Protein AF-A0A3D5UBZ1-F1 (afdb_monomer)

Nearest PDB structures (foldseek):
  8jmw-assembly1_A  TM=4.043E-01  e=3.296E-01  Bacillus amyloliquefaciens
  9b6f-assembly1_A  TM=4.082E-01  e=1.585E+00  Mus musculus

Fol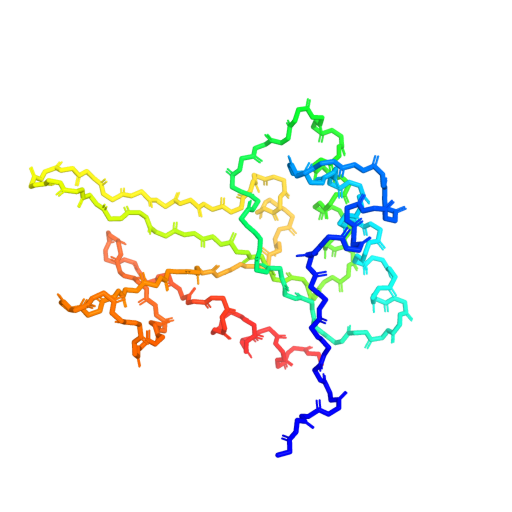dseek 3Di:
DPDPLDDDDDCDPVNCVVVVDDPPDFLLVLLVVLVV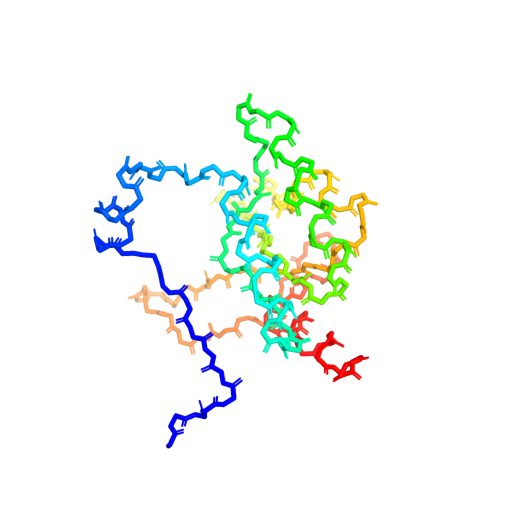CLVVVNLAAEDPDQQLDQDPDNVSVLSNLVSLLVSVHYEYEWAWADAPDVPRAIDTRDHDPSNVVSPHHYAYPDFDADPVRHTDDDDQFDAHPNDTTGHSVNSNVVRSVVD

Solvent-accessible surface area (backbone atoms only — not comparable to full-atom values): 8733 Å² total; per-residue (Å²): 132,84,64,90,89,62,85,84,87,82,85,51,73,65,52,33,61,75,66,71,54,64,88,80,71,61,40,53,57,56,18,51,48,49,50,54,41,47,76,72,63,55,72,63,47,76,42,97,52,80,44,53,64,80,61,99,45,68,69,31,46,45,42,26,23,50,38,39,43,72,64,71,38,40,33,38,19,24,34,72,46,73,42,88,50,97,84,47,70,66,44,79,42,49,45,30,65,55,35,50,74,55,65,45,52,58,12,26,70,61,78,61,56,47,101,83,68,49,72,87,60,81,58,62,50,50,78,56,95,95,38,78,47,41,12,35,68,53,41,46,57,65,54,51,75,77,98

Radius of gyration: 16.43 Å; Cα contacts (8 Å, |Δi|>4): 219; chains: 1; bounding box: 44×38×44 Å

pLDDT: mean 92.89, std 8.54, range [46.69, 98.75]

Secondary structure (DSSP, 8-state):
---TT-------HHHHHHHT--SSPPHHHHHHHHHHHHHTT-S-EEEEEE--S--S-HHHHHHHHHHHHHHS-EEEEEEEE--SSTTPPPEEEPSPHHHHHTT--EEE------TTS------SEEEETTEEEEBHHHHHHHHHTT-

Mean predicted aligned error: 4.23 Å

Structure (mmCIF, N/CA/C/O backbone):
data_AF-A0A3D5UBZ1-F1
#
_entry.id   AF-A0A3D5UBZ1-F1
#
loop_
_atom_site.group_PDB
_atom_site.id
_atom_site.type_symbol
_atom_site.label_atom_id
_atom_site.label_alt_id
_atom_site.label_comp_id
_atom_site.label_asym_id
_atom_site.label_entity_id
_atom_site.label_seq_id
_atom_site.pdbx_PDB_ins_code
_atom_site.Cartn_x
_atom_site.Cartn_y
_atom_site.Cartn_z
_atom_site.occupancy
_atom_site.B_iso_or_equiv
_atom_site.auth_seq_id
_atom_site.auth_comp_id
_atom_site.auth_asym_id
_atom_site.auth_atom_id
_atom_site.pdbx_PDB_model_num
ATOM 1 N N . GLN A 1 1 ? -24.132 -5.871 -6.880 1.00 46.69 1 GLN A N 1
ATOM 2 C CA . GLN A 1 1 ? -24.297 -5.403 -5.491 1.00 46.69 1 GLN A CA 1
ATOM 3 C C . GLN A 1 1 ? -22.907 -5.057 -4.990 1.00 46.69 1 GLN A C 1
ATOM 5 O O . GLN A 1 1 ? -22.016 -5.872 -5.194 1.00 46.69 1 GLN A O 1
ATOM 10 N N . ILE A 1 2 ? -22.693 -3.848 -4.469 1.00 52.88 2 ILE A N 1
ATOM 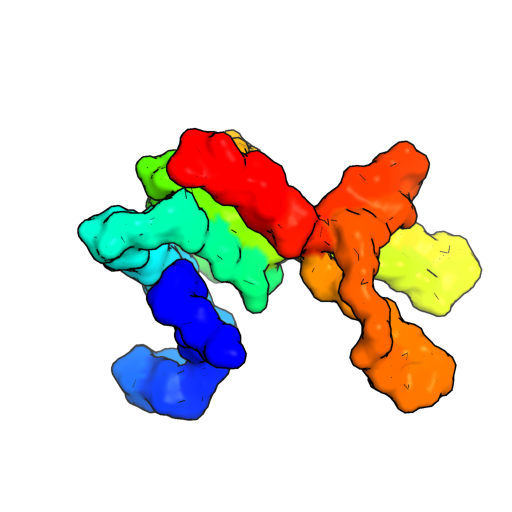11 C CA . ILE A 1 2 ? -21.431 -3.502 -3.797 1.00 52.88 2 ILE A CA 1
ATOM 12 C C . ILE A 1 2 ? -21.472 -4.216 -2.443 1.00 52.88 2 ILE A C 1
ATOM 14 O O . ILE A 1 2 ? -22.517 -4.198 -1.797 1.00 52.88 2 ILE A O 1
ATOM 18 N N . SER A 1 3 ? -20.404 -4.924 -2.078 1.00 70.88 3 SER A N 1
ATOM 19 C CA . SER A 1 3 ? -20.331 -5.585 -0.773 1.00 70.88 3 SER A CA 1
ATOM 20 C C . SER A 1 3 ? -20.270 -4.529 0.328 1.00 70.88 3 SER A C 1
ATOM 22 O O . SER A 1 3 ? -19.471 -3.603 0.220 1.00 70.88 3 SER A O 1
ATOM 24 N N . GLU A 1 4 ? -21.075 -4.674 1.381 1.00 75.75 4 GLU A N 1
ATOM 25 C CA . GLU A 1 4 ? -20.958 -3.844 2.590 1.00 75.75 4 GLU A CA 1
ATOM 26 C C . GLU A 1 4 ? -19.709 -4.210 3.419 1.00 75.75 4 GLU A C 1
ATOM 28 O O . GLU A 1 4 ? -19.329 -3.470 4.320 1.00 75.75 4 GLU A O 1
ATOM 33 N N . ASP A 1 5 ? -19.025 -5.310 3.077 1.00 85.88 5 ASP A N 1
ATOM 34 C CA . ASP A 1 5 ? -17.828 -5.794 3.777 1.00 85.88 5 ASP A CA 1
ATOM 35 C C . ASP A 1 5 ? -16.532 -5.084 3.347 1.00 85.88 5 ASP A C 1
ATOM 37 O O . ASP A 1 5 ? -15.469 -5.338 3.915 1.00 85.88 5 ASP A O 1
ATOM 41 N N . ILE A 1 6 ? -16.585 -4.242 2.307 1.00 89.69 6 ILE A N 1
ATOM 42 C CA . ILE A 1 6 ? -15.415 -3.549 1.757 1.00 89.69 6 ILE A CA 1
ATOM 43 C C . ILE A 1 6 ? -15.639 -2.045 1.843 1.00 89.69 6 ILE A C 1
ATOM 45 O O . ILE A 1 6 ? -16.557 -1.502 1.230 1.00 89.69 6 ILE A O 1
ATOM 49 N N . VAL A 1 7 ? -14.736 -1.367 2.545 1.00 93.31 7 VAL A N 1
ATOM 50 C CA . VAL A 1 7 ? -14.686 0.094 2.612 1.00 93.31 7 VAL A CA 1
ATOM 51 C C . VAL A 1 7 ? -13.493 0.582 1.801 1.00 93.31 7 VAL A C 1
ATOM 53 O O . VAL A 1 7 ? -12.370 0.124 2.000 1.00 93.31 7 VAL A O 1
ATOM 56 N N . ILE A 1 8 ? -13.740 1.523 0.890 1.00 94.12 8 ILE A N 1
ATOM 57 C CA . ILE A 1 8 ? -12.688 2.239 0.165 1.00 94.12 8 ILE A CA 1
ATOM 58 C C . ILE A 1 8 ? -12.504 3.592 0.841 1.00 94.12 8 ILE A C 1
ATOM 60 O O . ILE A 1 8 ? -13.439 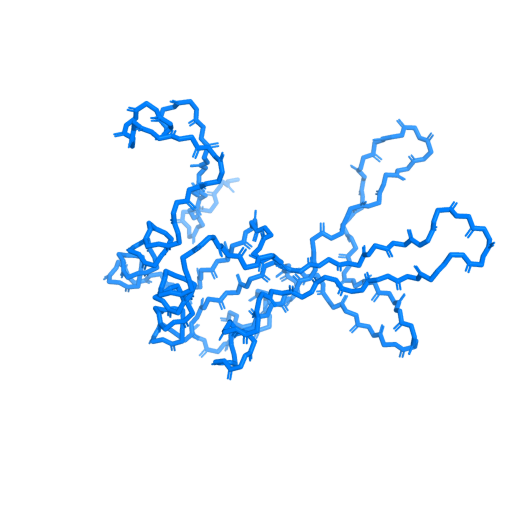4.387 0.910 1.00 94.12 8 ILE A O 1
ATOM 64 N N . ILE A 1 9 ? -11.291 3.848 1.319 1.00 95.50 9 ILE A N 1
ATOM 65 C CA . ILE A 1 9 ? -10.898 5.138 1.883 1.00 95.50 9 ILE A CA 1
ATOM 66 C C . ILE A 1 9 ? -10.117 5.867 0.798 1.00 95.50 9 ILE A C 1
ATOM 68 O O . ILE A 1 9 ? -8.954 5.557 0.546 1.00 95.50 9 ILE A O 1
ATOM 72 N N . ALA A 1 10 ? -10.796 6.777 0.106 1.00 95.38 10 ALA A N 1
ATOM 73 C CA . ALA A 1 10 ? -10.196 7.573 -0.954 1.00 95.38 10 ALA A CA 1
ATOM 74 C C . ALA A 1 10 ? -9.435 8.777 -0.378 1.00 95.38 10 ALA A C 1
ATOM 76 O O . ALA A 1 10 ? -9.729 9.242 0.721 1.00 95.38 10 ALA A O 1
ATOM 77 N N . ILE A 1 11 ? -8.468 9.277 -1.147 1.00 95.38 11 ILE A N 1
ATOM 78 C CA . ILE A 1 11 ? -7.806 10.560 -0.903 1.00 95.38 11 ILE A CA 1
ATOM 79 C C . ILE A 1 11 ? -8.169 11.482 -2.063 1.00 95.38 11 ILE A C 1
ATOM 81 O O . ILE A 1 11 ? -7.873 11.176 -3.218 1.00 95.38 11 ILE A O 1
ATOM 85 N N . ASP A 1 12 ? -8.822 12.591 -1.746 1.00 95.50 12 ASP A N 1
ATOM 86 C CA . ASP A 1 12 ? -9.406 13.534 -2.699 1.00 95.50 12 ASP A CA 1
ATOM 87 C C . ASP A 1 12 ? -9.339 14.990 -2.193 1.00 95.50 12 ASP A C 1
ATOM 89 O O . ASP A 1 12 ? -8.749 15.285 -1.151 1.00 95.50 12 ASP A O 1
ATOM 93 N N . ASP A 1 13 ? -9.945 15.919 -2.939 1.00 95.50 13 ASP A N 1
ATOM 94 C CA . ASP A 1 13 ? -9.975 17.356 -2.623 1.00 95.50 13 ASP A CA 1
ATOM 95 C C . ASP A 1 13 ? -10.578 17.664 -1.243 1.00 95.50 13 ASP A C 1
ATOM 97 O O . ASP A 1 13 ? -10.134 18.596 -0.560 1.00 95.50 13 ASP A O 1
ATOM 101 N N . GLU A 1 14 ? -11.558 16.871 -0.801 1.00 95.38 14 GLU A N 1
ATOM 102 C CA . GLU A 1 14 ? -12.139 16.999 0.535 1.00 95.38 14 GLU A CA 1
ATOM 103 C C . GLU A 1 14 ? -11.127 16.576 1.602 1.00 95.38 14 GLU A C 1
ATOM 105 O O . GLU A 1 14 ? -10.939 17.292 2.586 1.00 95.38 14 GLU A O 1
ATOM 110 N N . SER A 1 15 ? -10.391 15.488 1.362 1.00 95.56 15 SER A N 1
ATOM 111 C CA . SER A 1 15 ? -9.302 15.034 2.233 1.00 95.56 15 SER A CA 1
ATOM 112 C C . SER A 1 15 ? -8.222 16.110 2.408 1.00 95.56 15 SER A C 1
ATOM 114 O O . SER A 1 15 ? -7.812 16.402 3.534 1.00 95.56 15 SER A O 1
ATOM 116 N N . PHE A 1 16 ? -7.787 16.747 1.312 1.00 96.12 16 PHE A N 1
ATOM 117 C CA . PHE A 1 16 ? -6.803 17.838 1.353 1.00 96.12 16 PHE A CA 1
ATOM 118 C C . PHE A 1 16 ? -7.324 19.057 2.122 1.00 96.12 16 PHE A C 1
ATOM 120 O O . PHE A 1 16 ? -6.601 19.634 2.937 1.00 96.12 16 PHE A O 1
ATOM 127 N N . SER A 1 17 ? -8.585 19.427 1.894 1.00 95.44 17 SER A N 1
ATOM 128 C CA . SER A 1 17 ? -9.226 20.570 2.551 1.00 95.44 17 SER A CA 1
ATOM 129 C C . SER A 1 17 ? -9.425 20.334 4.051 1.00 95.44 17 SER A C 1
ATOM 131 O O . SER A 1 17 ? -9.133 21.216 4.856 1.00 95.44 17 SER A O 1
ATOM 133 N N . ALA A 1 18 ? -9.878 19.139 4.437 1.00 95.38 18 ALA A N 1
ATOM 134 C CA . ALA A 1 18 ? -10.156 18.779 5.825 1.00 95.38 18 ALA A CA 1
ATOM 135 C C . ALA A 1 18 ? -8.879 18.654 6.666 1.00 95.38 18 ALA A C 1
ATOM 137 O O . ALA A 1 18 ? -8.845 19.101 7.811 1.00 95.38 18 ALA A O 1
ATOM 138 N N . LEU A 1 19 ? -7.820 18.071 6.096 1.00 95.19 19 LEU A N 1
ATOM 139 C CA . LEU A 1 19 ? -6.525 17.932 6.768 1.00 95.19 19 LEU A CA 1
ATOM 140 C C . LEU A 1 19 ? -5.658 19.192 6.653 1.00 95.19 19 LEU A C 1
ATOM 142 O O . LEU A 1 19 ? -4.654 19.300 7.356 1.00 95.19 19 LEU A O 1
ATOM 146 N N . ASN A 1 20 ? -6.034 20.131 5.778 1.00 95.69 20 ASN A N 1
ATOM 147 C CA . ASN A 1 20 ? -5.291 21.353 5.471 1.00 95.69 20 ASN A CA 1
ATOM 148 C C . ASN A 1 20 ? -3.799 21.072 5.205 1.00 95.69 20 ASN A C 1
ATOM 150 O O . ASN A 1 20 ? -2.904 21.668 5.808 1.00 95.69 20 ASN A O 1
ATOM 154 N N . THR A 1 21 ? -3.536 20.102 4.331 1.00 94.12 21 THR A N 1
ATOM 155 C CA . THR A 1 21 ? -2.187 19.608 4.036 1.00 94.12 21 THR A CA 1
ATOM 156 C C . THR A 1 21 ? -2.082 19.151 2.584 1.00 94.12 21 THR A C 1
ATOM 158 O O . THR A 1 21 ? -3.092 18.969 1.908 1.00 94.12 21 THR A O 1
ATOM 161 N N . THR A 1 22 ? -0.861 18.967 2.087 1.00 93.69 22 THR A N 1
ATOM 162 C CA . THR A 1 22 ? -0.589 18.539 0.707 1.00 93.69 22 THR A CA 1
ATOM 163 C C . THR A 1 22 ? -0.024 17.127 0.661 1.00 93.69 22 THR A C 1
ATOM 165 O O . THR A 1 22 ? 0.567 16.653 1.629 1.00 93.69 22 THR A O 1
ATOM 168 N N . TRP A 1 23 ? -0.147 16.469 -0.491 1.00 93.62 23 TRP A N 1
ATOM 169 C CA . TRP A 1 23 ? 0.512 15.188 -0.729 1.00 93.62 23 TRP A CA 1
ATOM 170 C C . TRP A 1 23 ? 2.050 15.332 -0.764 1.00 93.62 23 TRP A C 1
ATOM 172 O O . TRP A 1 23 ? 2.542 16.329 -1.300 1.00 93.62 23 TRP A O 1
ATOM 182 N N . PRO A 1 24 ? 2.826 14.344 -0.278 1.00 94.19 24 PRO A N 1
ATOM 183 C CA . PRO A 1 24 ? 2.398 13.171 0.485 1.00 94.19 24 PRO A CA 1
ATOM 184 C C . PRO A 1 24 ? 1.994 13.517 1.920 1.00 94.19 24 PRO A C 1
ATOM 186 O O . PRO A 1 24 ? 2.622 14.352 2.570 1.00 94.19 24 PRO A O 1
ATOM 189 N N . PHE A 1 25 ? 0.962 12.839 2.429 1.00 95.94 25 PHE A N 1
ATOM 190 C CA . PHE A 1 25 ? 0.544 13.010 3.818 1.00 95.94 25 PHE A CA 1
ATOM 191 C C . PHE A 1 25 ? 1.608 12.492 4.802 1.00 95.94 25 PHE A C 1
ATOM 193 O O . PHE A 1 25 ? 2.319 11.526 4.496 1.00 95.94 25 PHE A O 1
ATOM 200 N N . PRO A 1 26 ? 1.730 13.111 5.995 1.00 96.06 26 PRO A N 1
ATOM 201 C CA . PRO A 1 26 ? 2.610 12.619 7.051 1.00 96.06 26 PRO A CA 1
ATOM 202 C C . PRO A 1 26 ? 2.308 11.160 7.410 1.00 96.06 26 PRO A C 1
ATOM 204 O O . PRO A 1 26 ? 1.145 10.760 7.496 1.00 96.06 26 PRO A O 1
ATOM 207 N N . ARG A 1 27 ? 3.348 10.360 7.680 1.00 97.69 27 ARG A N 1
ATOM 208 C CA . ARG A 1 27 ? 3.179 8.936 8.031 1.00 97.69 27 ARG A CA 1
ATOM 209 C C . ARG A 1 27 ? 2.363 8.739 9.308 1.00 97.69 27 ARG A C 1
ATOM 211 O O . ARG A 1 27 ? 1.622 7.766 9.400 1.00 97.69 27 ARG A O 1
ATOM 218 N N . ASP A 1 28 ? 2.405 9.707 10.220 1.00 97.50 28 ASP A N 1
ATOM 219 C CA . ASP A 1 28 ? 1.613 9.725 11.452 1.00 97.50 28 ASP A CA 1
ATOM 220 C C . ASP A 1 28 ? 0.102 9.668 11.172 1.00 97.50 28 ASP A C 1
ATOM 222 O O . ASP A 1 28 ? -0.649 9.065 11.936 1.00 97.50 28 ASP A O 1
ATOM 226 N N . TYR A 1 29 ? -0.361 10.245 10.056 1.00 97.44 29 TYR A N 1
ATOM 227 C CA . TYR A 1 29 ? -1.779 10.196 9.680 1.00 97.44 29 TYR A CA 1
ATOM 228 C C . TYR A 1 29 ? -2.174 8.786 9.248 1.00 97.44 29 TYR A C 1
ATOM 230 O O . TYR A 1 29 ? -3.241 8.299 9.614 1.00 97.44 29 TYR A O 1
ATOM 238 N N . HIS A 1 30 ? -1.292 8.100 8.521 1.00 98.25 30 HIS A N 1
ATOM 239 C CA . HIS A 1 30 ? -1.495 6.708 8.130 1.00 98.25 30 HIS A CA 1
ATOM 240 C C . HIS A 1 30 ? -1.394 5.757 9.332 1.00 98.25 30 HIS A C 1
ATOM 242 O O . HIS A 1 30 ? -2.196 4.832 9.432 1.00 98.25 30 HIS A O 1
ATOM 248 N N . ALA A 1 31 ? -0.485 6.016 10.279 1.00 98.56 31 ALA A N 1
ATOM 249 C CA . ALA A 1 31 ? -0.416 5.285 11.545 1.00 98.56 31 ALA A CA 1
ATOM 250 C C . ALA A 1 31 ? -1.729 5.426 12.331 1.00 98.56 31 ALA A C 1
ATOM 252 O O . ALA A 1 31 ? -2.332 4.427 12.723 1.00 98.56 31 ALA A O 1
ATOM 253 N N . LYS A 1 32 ? -2.239 6.660 12.464 1.00 98.38 32 LYS A N 1
ATOM 254 C CA . LYS A 1 32 ? -3.509 6.913 13.150 1.00 98.38 32 LYS A CA 1
ATOM 255 C C . LYS A 1 32 ? -4.706 6.287 12.430 1.00 98.38 32 LYS A C 1
ATOM 257 O O . LYS A 1 32 ? -5.631 5.797 13.075 1.00 98.38 32 LYS A O 1
ATOM 262 N N . LEU A 1 33 ? -4.689 6.271 11.098 1.00 98.19 33 LEU A N 1
ATOM 263 C CA . LEU A 1 33 ? -5.695 5.576 10.300 1.00 98.19 33 LEU A CA 1
ATOM 264 C C . LEU A 1 33 ? -5.714 4.073 10.617 1.00 98.19 33 LEU A C 1
ATOM 266 O O . LEU A 1 33 ? -6.789 3.525 10.846 1.00 98.19 33 LEU A O 1
ATOM 270 N N . ILE A 1 34 ? -4.547 3.424 10.677 1.00 98.62 34 ILE A N 1
ATOM 271 C CA . ILE A 1 34 ? -4.434 1.998 11.022 1.00 98.62 34 ILE A CA 1
ATOM 272 C C . ILE A 1 34 ? -5.025 1.721 12.405 1.00 98.62 34 ILE A C 1
ATOM 274 O O . ILE A 1 34 ? -5.833 0.802 12.539 1.00 98.62 34 ILE A O 1
ATOM 278 N N . GLU A 1 35 ? -4.668 2.524 13.412 1.00 98.50 35 GLU A N 1
ATOM 279 C CA . GLU A 1 35 ? -5.207 2.394 14.772 1.00 98.50 35 GLU A CA 1
ATOM 280 C C . GLU A 1 35 ? -6.737 2.459 14.770 1.00 98.50 35 GLU A C 1
ATOM 282 O O . GLU A 1 35 ? -7.398 1.541 15.250 1.00 98.50 35 GLU A O 1
ATOM 287 N N . ASN A 1 36 ? -7.305 3.500 14.155 1.00 98.31 36 ASN A N 1
ATOM 288 C CA . ASN A 1 36 ? -8.750 3.713 14.135 1.00 98.31 36 ASN A CA 1
ATOM 289 C C . ASN A 1 36 ? -9.492 2.579 13.405 1.00 98.31 36 ASN A C 1
ATOM 291 O O . ASN A 1 36 ? -10.553 2.145 13.850 1.00 98.31 36 ASN A O 1
ATOM 295 N N . LEU A 1 37 ? -8.949 2.082 12.288 1.00 97.69 37 LEU A N 1
ATOM 296 C CA . LEU A 1 37 ? -9.544 0.962 11.550 1.00 97.69 37 LEU A CA 1
ATOM 297 C C . LEU A 1 37 ? -9.454 -0.350 12.331 1.00 97.69 37 LEU A C 1
ATOM 299 O O . LEU A 1 37 ? -10.388 -1.151 12.301 1.00 97.69 37 LEU A O 1
ATOM 303 N N . SER A 1 38 ? -8.358 -0.551 13.058 1.00 96.62 38 SER A N 1
ATOM 304 C CA . SER A 1 38 ? -8.179 -1.721 13.918 1.00 96.62 38 SER A CA 1
ATOM 305 C C . SER A 1 38 ? -9.164 -1.695 15.087 1.00 96.62 38 SER A C 1
ATOM 307 O O . SER A 1 38 ? -9.826 -2.696 15.351 1.00 96.62 38 SER A O 1
ATOM 309 N N . GLU A 1 39 ? -9.339 -0.538 15.735 1.00 97.12 39 GLU A N 1
ATOM 310 C CA . GLU A 1 39 ? -10.349 -0.324 16.782 1.00 97.12 39 GLU A CA 1
ATOM 311 C C . GLU A 1 39 ? -11.780 -0.525 16.261 1.00 97.12 39 GLU A C 1
ATOM 313 O O . GLU A 1 39 ? -12.631 -1.061 16.971 1.00 97.12 39 GLU A O 1
ATOM 318 N N . ALA A 1 40 ? -12.039 -0.157 15.004 1.00 95.88 40 ALA A N 1
ATOM 319 C CA . ALA A 1 40 ? -13.316 -0.391 14.333 1.00 95.88 40 ALA A CA 1
ATOM 320 C C . ALA A 1 40 ? -13.541 -1.859 13.910 1.00 95.88 40 ALA A C 1
ATOM 322 O O . ALA A 1 40 ? -14.616 -2.190 13.409 1.00 95.88 40 ALA A O 1
ATOM 323 N N . GLY A 1 41 ? -12.561 -2.749 14.110 1.00 94.25 41 GLY A N 1
ATOM 324 C CA . GLY A 1 41 ? -12.677 -4.176 13.803 1.00 94.25 41 GLY A CA 1
ATOM 325 C C . GLY A 1 41 ? -12.412 -4.536 12.340 1.00 94.25 41 GLY A C 1
ATOM 326 O O . GLY A 1 41 ? -12.885 -5.577 11.875 1.00 94.25 41 GLY A O 1
ATOM 327 N N . ALA A 1 42 ? -11.672 -3.705 11.598 1.00 94.94 42 ALA A N 1
ATOM 328 C CA . ALA A 1 42 ? -11.242 -4.048 10.247 1.00 94.94 42 ALA A CA 1
ATOM 329 C C . ALA A 1 42 ? -10.421 -5.347 10.270 1.00 94.94 42 ALA A C 1
ATOM 331 O O . ALA A 1 42 ? -9.409 -5.442 10.961 1.00 94.94 42 ALA A O 1
ATOM 332 N N . LYS A 1 43 ? -10.850 -6.352 9.496 1.00 94.31 43 LYS A N 1
ATOM 333 C CA . LYS A 1 43 ? -10.170 -7.658 9.425 1.00 94.31 43 LYS A CA 1
ATOM 334 C C . LYS A 1 43 ? -8.879 -7.620 8.614 1.00 94.31 43 LYS A C 1
ATOM 336 O O . LYS A 1 43 ? -7.971 -8.398 8.880 1.00 94.31 43 LYS A O 1
ATOM 341 N N . LEU A 1 44 ? -8.805 -6.727 7.632 1.00 96.25 44 LEU A N 1
ATOM 342 C CA . LEU A 1 44 ? -7.653 -6.534 6.763 1.00 96.25 44 LEU A CA 1
ATOM 343 C C . LEU A 1 44 ? -7.609 -5.071 6.323 1.00 96.25 44 LEU A C 1
ATOM 345 O O . LEU A 1 44 ? -8.636 -4.512 5.937 1.00 96.25 44 LEU A O 1
ATOM 349 N N . ILE A 1 45 ? -6.422 -4.475 6.347 1.00 97.88 45 ILE A N 1
ATOM 350 C CA . ILE A 1 45 ? -6.159 -3.118 5.869 1.00 97.88 45 ILE A CA 1
ATOM 351 C C . ILE A 1 45 ? -5.154 -3.230 4.724 1.00 97.88 45 ILE A C 1
ATOM 353 O O . ILE A 1 45 ? -4.090 -3.824 4.883 1.00 97.88 45 ILE A O 1
ATOM 357 N N . ILE A 1 46 ? -5.480 -2.679 3.556 1.00 97.94 46 ILE A N 1
ATOM 358 C CA . ILE A 1 46 ? -4.601 -2.705 2.382 1.00 97.94 46 ILE A CA 1
ATOM 359 C C . ILE A 1 46 ? -4.297 -1.268 1.972 1.00 97.94 46 ILE A C 1
ATOM 361 O O . ILE A 1 46 ? -5.213 -0.501 1.681 1.00 97.94 46 ILE A O 1
ATOM 365 N N . PHE A 1 47 ? -3.015 -0.915 1.925 1.00 98.31 47 PHE A N 1
ATOM 366 C CA . PHE A 1 47 ? -2.551 0.370 1.415 1.00 98.31 47 PHE A CA 1
ATOM 367 C C . PHE A 1 47 ? -2.160 0.256 -0.055 1.00 98.31 47 PHE A C 1
ATOM 369 O O . PHE A 1 47 ? -1.077 -0.233 -0.371 1.00 98.31 47 PHE A O 1
ATOM 376 N N . ASP A 1 48 ? -2.997 0.793 -0.941 1.00 96.31 48 ASP A N 1
ATOM 377 C CA . ASP A 1 48 ? -2.632 1.079 -2.336 1.00 96.31 48 ASP A CA 1
ATOM 378 C C . ASP A 1 48 ? -1.933 2.450 -2.443 1.00 96.31 48 ASP A C 1
ATOM 380 O O . ASP A 1 48 ? -2.372 3.372 -3.126 1.00 96.31 48 ASP A O 1
ATOM 384 N N . ILE A 1 49 ? -0.880 2.618 -1.639 1.00 96.75 49 ILE A N 1
ATOM 385 C CA . ILE A 1 49 ? -0.016 3.801 -1.584 1.00 96.75 49 ILE A CA 1
ATOM 386 C C . ILE A 1 49 ? 1.420 3.288 -1.511 1.00 96.75 49 ILE A C 1
ATOM 388 O O . ILE A 1 49 ? 1.757 2.488 -0.637 1.00 96.75 49 ILE A O 1
ATOM 392 N N . GLU A 1 50 ? 2.275 3.756 -2.417 1.00 96.12 50 GLU A N 1
ATOM 393 C CA . GLU A 1 50 ? 3.683 3.363 -2.455 1.00 96.12 50 GLU A CA 1
ATOM 394 C C . GLU A 1 50 ? 4.461 4.063 -1.320 1.00 96.12 50 GLU A C 1
ATOM 396 O O . GLU A 1 50 ? 4.782 5.250 -1.384 1.00 96.12 50 GLU A O 1
ATOM 401 N N . PHE A 1 51 ? 4.779 3.312 -0.261 1.00 97.88 51 PHE A N 1
ATOM 402 C CA . PHE A 1 51 ? 5.690 3.725 0.816 1.00 97.88 51 PHE A CA 1
ATOM 403 C C . PHE A 1 51 ? 7.115 3.242 0.513 1.00 97.88 51 PHE A 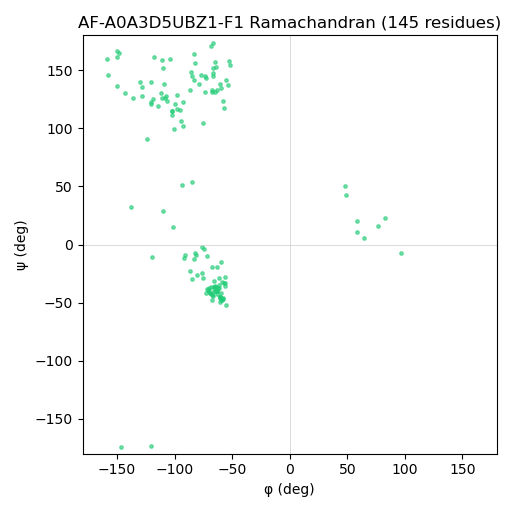C 1
ATOM 405 O O . PHE A 1 51 ? 7.718 2.557 1.330 1.00 97.88 51 PHE A O 1
ATOM 412 N N . THR A 1 52 ? 7.624 3.528 -0.685 1.00 97.56 52 THR A N 1
ATOM 413 C CA . THR A 1 52 ? 8.902 2.998 -1.208 1.00 97.56 52 THR A CA 1
ATOM 414 C C . THR A 1 52 ? 10.103 3.900 -0.912 1.00 97.56 52 THR A C 1
ATOM 416 O O . THR A 1 52 ? 11.252 3.482 -1.041 1.00 97.56 52 THR A O 1
ATOM 419 N N . GLU A 1 53 ? 9.844 5.127 -0.459 1.00 97.06 53 GLU A N 1
ATOM 420 C CA . GLU A 1 53 ? 10.850 6.105 -0.053 1.00 97.06 53 GLU A CA 1
ATOM 421 C C . GLU A 1 53 ? 10.646 6.514 1.410 1.00 97.06 53 GLU A C 1
ATOM 423 O O . GLU A 1 53 ? 9.512 6.722 1.871 1.00 97.06 53 GLU A O 1
ATOM 428 N N . ASN A 1 54 ? 11.764 6.657 2.129 1.00 97.12 54 ASN A N 1
ATOM 429 C CA . ASN A 1 54 ? 11.764 7.193 3.487 1.00 97.12 54 ASN A CA 1
ATOM 430 C C . ASN A 1 54 ? 11.202 8.612 3.478 1.00 97.12 54 ASN A C 1
ATOM 432 O O . ASN A 1 54 ? 11.518 9.429 2.609 1.00 97.12 54 ASN A O 1
ATOM 436 N N . SER A 1 55 ? 10.378 8.914 4.471 1.00 96.44 55 SER A N 1
ATOM 437 C CA . SER A 1 55 ? 9.914 10.271 4.689 1.00 96.44 55 SER A CA 1
ATOM 438 C C . SER A 1 55 ? 11.067 11.174 5.151 1.00 96.44 55 SER A C 1
ATOM 440 O O . SER A 1 55 ? 12.164 10.734 5.501 1.00 96.44 55 SER A O 1
ATOM 442 N N . ARG A 1 56 ? 10.806 12.485 5.207 1.00 94.25 56 ARG A N 1
ATOM 443 C CA . ARG A 1 56 ? 11.738 13.451 5.811 1.00 94.25 56 ARG A CA 1
ATOM 444 C C . ARG A 1 56 ? 11.959 13.201 7.315 1.00 94.25 56 ARG A C 1
ATOM 446 O O . ARG A 1 56 ? 12.947 13.692 7.855 1.00 94.25 56 ARG A O 1
ATOM 453 N N . TYR A 1 57 ? 11.054 12.472 7.968 1.00 95.44 57 TYR A N 1
ATOM 454 C CA . TYR A 1 57 ? 10.957 12.316 9.417 1.00 95.44 57 TYR A CA 1
ATOM 455 C C . TYR A 1 57 ? 11.015 10.821 9.778 1.00 95.44 57 TYR A C 1
ATOM 457 O O . TYR A 1 57 ? 9.977 10.159 9.813 1.00 95.44 57 TYR A O 1
ATOM 465 N N . PRO A 1 58 ? 12.208 10.252 10.035 1.00 96.50 58 PRO A N 1
ATOM 466 C CA . PRO A 1 58 ? 12.361 8.818 10.304 1.00 96.50 58 PRO A CA 1
ATOM 467 C C . PRO A 1 58 ? 11.514 8.304 11.479 1.00 96.50 58 PRO A C 1
ATOM 469 O O . PRO A 1 58 ? 11.133 7.137 11.520 1.00 96.50 58 PRO A O 1
ATOM 472 N N . GLU A 1 59 ? 11.213 9.157 12.456 1.00 97.56 59 GLU A N 1
ATOM 473 C CA . GLU A 1 59 ? 10.285 8.855 13.544 1.00 97.56 59 GLU A CA 1
ATOM 474 C C . GLU A 1 59 ? 8.863 8.564 13.049 1.00 97.56 59 GLU A C 1
ATOM 476 O O . GLU A 1 59 ? 8.226 7.642 13.556 1.00 97.56 59 GLU A O 1
ATOM 481 N N . SER A 1 60 ? 8.393 9.276 12.026 1.00 97.81 60 SER A N 1
ATOM 482 C CA . SER A 1 60 ? 7.069 9.079 11.439 1.00 97.81 60 SER A CA 1
ATOM 483 C C . SER A 1 60 ? 6.998 7.772 10.645 1.00 97.81 60 SER A C 1
ATOM 485 O O . SER A 1 60 ? 6.008 7.044 10.733 1.00 97.81 60 SER A O 1
ATOM 487 N N . ASP A 1 61 ? 8.062 7.414 9.921 1.00 98.31 61 ASP A N 1
ATOM 488 C CA . ASP A 1 61 ? 8.164 6.109 9.251 1.00 98.31 61 ASP A CA 1
ATOM 489 C C . ASP A 1 61 ? 8.081 4.951 10.263 1.00 98.31 61 ASP A C 1
ATOM 491 O O . ASP A 1 61 ? 7.344 3.983 10.052 1.00 98.31 61 ASP A O 1
ATOM 495 N N . LYS A 1 62 ? 8.750 5.091 11.416 1.00 98.25 62 LYS A N 1
ATOM 496 C CA . LYS A 1 62 ? 8.652 4.127 12.524 1.00 98.25 62 LYS A CA 1
ATOM 497 C C . LYS A 1 62 ? 7.256 4.064 13.128 1.00 98.25 62 LYS A C 1
ATOM 499 O O . LYS A 1 62 ? 6.806 2.973 13.462 1.00 98.25 62 LYS A O 1
ATOM 504 N N . LEU A 1 63 ? 6.571 5.197 13.286 1.00 98.44 63 LEU A N 1
ATOM 505 C CA . LEU A 1 63 ? 5.198 5.218 13.800 1.00 98.44 63 LEU A CA 1
ATOM 506 C C . LEU A 1 63 ? 4.256 4.422 12.893 1.00 98.44 63 LEU A C 1
ATOM 508 O O . LEU A 1 63 ? 3.522 3.568 13.387 1.00 98.44 63 LEU A O 1
ATOM 512 N N . LEU A 1 64 ? 4.336 4.624 11.575 1.00 98.75 64 LEU A N 1
ATOM 513 C CA . LEU A 1 64 ? 3.566 3.841 10.606 1.00 98.75 64 LEU A CA 1
ATOM 514 C C . LEU A 1 64 ? 3.906 2.349 10.673 1.00 98.75 64 LEU A C 1
ATOM 516 O O . LEU A 1 64 ? 3.004 1.517 10.779 1.00 98.75 64 LEU A O 1
ATOM 520 N N . ALA A 1 65 ? 5.195 2.005 10.646 1.00 98.56 65 ALA A N 1
ATOM 521 C CA . ALA A 1 65 ? 5.636 0.615 10.693 1.00 98.56 65 ALA A CA 1
ATOM 522 C C . ALA A 1 65 ? 5.218 -0.092 11.995 1.00 98.56 65 ALA A C 1
ATOM 524 O O . ALA A 1 65 ? 4.851 -1.267 11.971 1.00 98.56 65 ALA A O 1
ATOM 525 N N . ASN A 1 66 ? 5.256 0.607 13.132 1.00 98.50 66 ASN A N 1
ATOM 526 C CA . ASN A 1 66 ? 4.859 0.062 14.430 1.00 98.50 66 ASN A CA 1
ATOM 527 C C . ASN A 1 66 ? 3.343 -0.109 14.543 1.00 98.50 66 ASN A C 1
ATOM 529 O O . ASN A 1 66 ? 2.897 -1.140 15.041 1.00 98.50 66 ASN A O 1
ATOM 533 N N . ALA A 1 67 ? 2.554 0.858 14.062 1.00 98.62 67 ALA A N 1
ATOM 534 C CA . ALA A 1 67 ? 1.098 0.738 14.022 1.00 98.62 67 ALA A CA 1
ATOM 535 C C . ALA A 1 67 ? 0.673 -0.462 13.163 1.00 98.62 67 ALA A C 1
ATOM 537 O O . ALA A 1 67 ? -0.125 -1.288 13.599 1.00 98.62 67 ALA A O 1
ATOM 538 N N . ALA A 1 68 ? 1.278 -0.621 11.982 1.00 98.38 68 ALA A N 1
ATOM 539 C CA . ALA A 1 68 ? 1.016 -1.761 11.111 1.00 98.38 68 ALA A CA 1
ATOM 540 C C . ALA A 1 68 ? 1.358 -3.107 11.767 1.00 98.38 68 ALA A C 1
ATOM 542 O O . ALA A 1 68 ? 0.555 -4.042 11.723 1.00 98.38 68 ALA A O 1
ATOM 543 N N . ALA A 1 69 ? 2.520 -3.188 12.419 1.00 97.50 69 ALA A N 1
ATOM 544 C CA . ALA A 1 69 ? 2.946 -4.384 13.136 1.00 97.50 69 ALA A CA 1
ATOM 545 C C . ALA A 1 69 ? 2.011 -4.729 14.305 1.00 97.50 69 ALA A C 1
ATOM 547 O O . ALA A 1 69 ? 1.697 -5.898 14.516 1.00 97.50 69 ALA A O 1
ATOM 548 N N . ALA A 1 70 ? 1.541 -3.721 15.045 1.00 97.25 70 ALA A N 1
ATOM 549 C CA . ALA A 1 70 ? 0.630 -3.907 16.170 1.00 97.25 70 ALA A CA 1
ATOM 550 C C . ALA A 1 70 ? -0.748 -4.433 15.735 1.00 97.25 70 ALA A C 1
ATOM 552 O O . ALA A 1 70 ? -1.329 -5.264 16.432 1.00 97.25 70 ALA A O 1
ATOM 553 N N . SER A 1 71 ? -1.251 -3.988 14.581 1.00 95.50 71 SER A N 1
ATOM 554 C CA . SER A 1 71 ? -2.529 -4.451 14.025 1.00 95.50 71 SER A CA 1
ATOM 555 C C . SER A 1 71 ? -2.447 -5.842 13.392 1.00 95.50 71 SER A C 1
ATOM 557 O O . SER A 1 71 ? -3.454 -6.541 13.309 1.00 95.50 71 SER A O 1
ATOM 559 N N . ASN A 1 72 ? -1.252 -6.263 12.960 1.00 92.69 72 ASN A N 1
ATOM 560 C CA . ASN A 1 72 ? -0.956 -7.586 12.393 1.00 92.69 72 ASN A CA 1
ATOM 561 C C . ASN A 1 72 ? -1.773 -7.958 11.133 1.00 92.69 72 ASN A C 1
ATOM 563 O O . ASN A 1 72 ? -1.739 -9.093 10.669 1.00 92.69 72 ASN A O 1
ATOM 567 N N . ASN A 1 73 ? -2.498 -7.016 10.533 1.00 95.19 73 ASN A N 1
ATOM 568 C CA . ASN A 1 73 ? -3.372 -7.258 9.384 1.00 95.19 73 ASN A CA 1
ATOM 569 C C . ASN A 1 73 ? -3.275 -6.152 8.322 1.00 95.19 73 ASN A C 1
ATOM 571 O O . ASN A 1 73 ? -4.253 -5.850 7.636 1.00 95.19 73 ASN A O 1
ATOM 575 N N . VAL A 1 74 ? -2.093 -5.547 8.184 1.00 98.00 74 VAL A N 1
ATOM 576 C CA . VAL A 1 74 ? -1.833 -4.461 7.232 1.00 98.00 74 VAL A CA 1
ATOM 577 C C . VAL A 1 74 ? -0.958 -4.955 6.083 1.00 98.00 74 VAL A C 1
ATOM 579 O O . VAL A 1 74 ? 0.122 -5.489 6.319 1.00 98.00 74 VAL A O 1
ATOM 582 N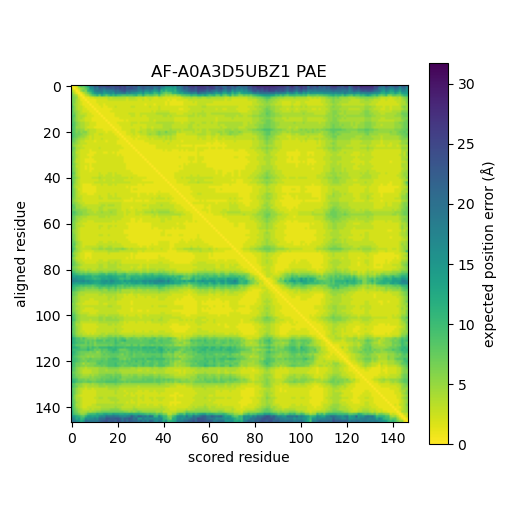 N . VAL A 1 75 ? -1.411 -4.758 4.843 1.00 98.38 75 VAL A N 1
ATOM 583 C CA . VAL A 1 75 ? -0.679 -5.097 3.613 1.00 98.38 75 VAL A CA 1
ATOM 584 C C . VAL A 1 75 ? -0.278 -3.819 2.879 1.00 98.38 75 VAL A C 1
ATOM 586 O O . VAL A 1 75 ? -1.125 -2.964 2.622 1.00 98.38 75 VAL A O 1
ATOM 589 N N . PHE A 1 76 ? 0.995 -3.703 2.500 1.00 98.56 76 PHE A N 1
ATOM 590 C CA . PHE A 1 76 ? 1.531 -2.535 1.788 1.00 98.56 76 PHE A CA 1
ATOM 591 C C . PHE A 1 76 ? 1.759 -2.773 0.289 1.00 98.56 76 PHE A C 1
ATOM 593 O O . PHE A 1 76 ? 1.897 -3.912 -0.167 1.00 98.56 76 PHE A O 1
ATOM 600 N N . ALA A 1 77 ? 1.841 -1.680 -0.473 1.00 98.25 77 ALA A N 1
ATOM 601 C CA . ALA A 1 77 ? 2.208 -1.687 -1.883 1.00 98.25 77 ALA A CA 1
ATOM 602 C C . ALA A 1 77 ? 3.731 -1.634 -2.088 1.00 98.25 77 ALA A C 1
ATOM 604 O O . ALA A 1 77 ? 4.428 -0.796 -1.514 1.00 98.25 77 ALA A O 1
ATOM 605 N N . GLY A 1 78 ? 4.224 -2.507 -2.962 1.00 97.38 78 GLY A N 1
ATOM 606 C CA . GLY A 1 78 ? 5.522 -2.402 -3.626 1.00 97.38 78 GLY A CA 1
ATOM 607 C C . GLY A 1 78 ? 5.355 -2.367 -5.146 1.00 97.38 78 GLY A C 1
ATOM 608 O O . GLY A 1 78 ? 4.236 -2.320 -5.663 1.00 97.38 78 GLY A O 1
ATOM 609 N N . LYS A 1 79 ? 6.458 -2.414 -5.891 1.00 95.94 79 LYS A N 1
ATOM 610 C CA . LYS A 1 79 ? 6.423 -2.339 -7.356 1.00 95.94 79 LYS A CA 1
ATOM 611 C C . LYS A 1 79 ? 7.656 -2.938 -8.003 1.00 95.94 79 LYS A C 1
ATOM 613 O O . LYS A 1 79 ? 8.756 -2.781 -7.492 1.00 95.94 79 LYS A O 1
ATOM 618 N N . VAL A 1 80 ? 7.478 -3.555 -9.163 1.00 95.44 80 VAL A N 1
ATOM 619 C CA . VAL A 1 80 ? 8.579 -3.871 -10.080 1.00 95.44 80 VAL A CA 1
ATOM 620 C C . VAL A 1 80 ? 8.636 -2.788 -11.156 1.00 95.44 80 VAL A C 1
ATOM 622 O O . VAL A 1 80 ? 7.627 -2.465 -11.776 1.00 95.44 80 VAL A O 1
ATOM 625 N N . LEU A 1 81 ? 9.796 -2.193 -11.382 1.00 92.69 81 LEU A N 1
ATOM 626 C CA . LEU A 1 81 ? 10.048 -1.297 -12.500 1.00 92.69 81 LEU A CA 1
ATOM 627 C C . LEU A 1 81 ? 10.834 -2.064 -13.551 1.00 92.69 81 LEU A C 1
ATOM 629 O O . LEU A 1 81 ? 11.977 -2.433 -13.306 1.00 92.69 81 LEU A O 1
ATOM 633 N N . HIS A 1 82 ? 10.223 -2.272 -14.711 1.00 89.31 82 HIS A N 1
ATOM 634 C CA . HIS A 1 82 ? 10.886 -2.923 -15.835 1.00 89.31 82 HIS A CA 1
ATOM 635 C C . HIS A 1 82 ? 11.812 -1.943 -16.558 1.00 89.31 82 HIS A C 1
ATOM 637 O O . HIS A 1 82 ? 11.444 -0.779 -16.775 1.00 89.31 82 HIS A O 1
ATOM 643 N N . GLY A 1 83 ? 13.004 -2.408 -16.935 1.00 87.19 83 GLY A N 1
ATOM 644 C CA . GLY A 1 83 ? 13.964 -1.632 -17.721 1.00 87.19 83 GLY A CA 1
ATOM 645 C C . GLY A 1 83 ? 13.337 -1.089 -19.014 1.00 87.19 83 GLY A C 1
ATOM 646 O O . GLY A 1 83 ? 12.578 -1.781 -19.694 1.00 87.19 83 GLY A O 1
ATOM 647 N N . LYS A 1 84 ? 13.618 0.173 -19.371 1.00 84.75 84 LYS A N 1
ATOM 648 C CA . LYS A 1 84 ? 12.983 0.821 -20.538 1.00 84.75 84 LYS A CA 1
ATOM 649 C C . LYS A 1 84 ? 13.704 0.516 -21.847 1.00 84.75 84 LYS A C 1
ATOM 651 O O . LYS A 1 84 ? 13.075 0.527 -22.905 1.00 84.75 84 LYS A O 1
ATOM 656 N N . ALA A 1 85 ? 15.011 0.282 -21.786 1.00 87.06 85 ALA A N 1
ATOM 657 C CA . ALA A 1 85 ? 15.844 -0.074 -22.923 1.00 87.06 85 ALA A CA 1
ATOM 658 C C . ALA A 1 85 ? 16.468 -1.465 -22.756 1.00 87.06 85 ALA A C 1
ATOM 660 O O . ALA A 1 85 ? 16.584 -2.002 -21.656 1.00 87.06 85 ALA A O 1
ATOM 661 N N . HIS A 1 86 ? 16.917 -2.045 -23.873 1.00 80.44 86 HIS A N 1
ATOM 662 C CA . HIS A 1 86 ? 17.693 -3.281 -23.840 1.00 80.44 86 HIS A CA 1
ATOM 663 C C . HIS A 1 86 ? 18.946 -3.107 -22.974 1.00 80.44 86 HIS A C 1
ATOM 665 O O . HIS A 1 86 ? 19.832 -2.325 -23.313 1.00 80.44 86 HIS A O 1
ATOM 671 N N . GLY A 1 87 ? 19.022 -3.884 -21.893 1.00 82.12 87 GLY A N 1
ATOM 672 C CA . GLY A 1 87 ? 20.134 -3.864 -20.943 1.00 82.12 87 GLY A CA 1
ATOM 673 C C . GLY A 1 87 ? 19.900 -2.998 -19.704 1.00 82.12 87 GLY A C 1
ATOM 674 O O . GLY A 1 87 ? 20.719 -3.073 -18.790 1.00 82.12 87 GLY A O 1
ATOM 675 N N . ASP A 1 88 ? 18.805 -2.232 -19.635 1.00 88.75 88 ASP A N 1
ATOM 676 C CA . ASP A 1 88 ? 18.400 -1.591 -18.382 1.00 88.75 88 ASP A CA 1
ATOM 677 C C . ASP A 1 88 ? 17.971 -2.678 -17.383 1.00 88.75 88 ASP A C 1
ATOM 679 O O . ASP A 1 88 ? 17.186 -3.555 -17.753 1.00 88.75 88 ASP A O 1
ATOM 683 N N . PRO A 1 89 ? 18.467 -2.649 -16.135 1.00 89.38 89 PRO A N 1
ATOM 684 C CA . PRO A 1 89 ? 18.049 -3.610 -15.130 1.00 89.38 89 PRO A CA 1
ATOM 685 C C . PRO A 1 89 ? 16.635 -3.295 -14.642 1.00 89.38 89 PRO A C 1
ATOM 687 O O . PRO A 1 89 ? 16.273 -2.126 -14.461 1.00 89.38 89 PRO A O 1
ATOM 690 N N . ASP A 1 90 ? 15.878 -4.346 -14.351 1.00 92.38 90 ASP A N 1
ATOM 691 C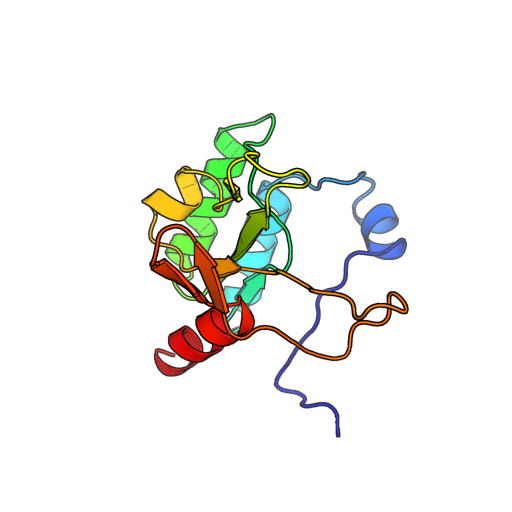 CA . ASP A 1 90 ? 14.649 -4.221 -13.580 1.00 92.38 90 ASP A CA 1
ATOM 692 C C . ASP A 1 90 ? 14.979 -3.792 -12.140 1.00 92.38 90 ASP A C 1
ATOM 694 O O . ASP A 1 90 ? 16.065 -4.058 -11.615 1.00 92.38 90 ASP A O 1
ATOM 698 N N . GLN A 1 91 ? 14.048 -3.097 -11.491 1.00 94.06 91 GLN A N 1
ATOM 699 C CA . GLN A 1 91 ? 14.190 -2.659 -10.104 1.00 94.06 91 GLN A CA 1
ATOM 700 C C . GLN A 1 91 ? 12.980 -3.078 -9.287 1.00 94.06 91 GLN A C 1
ATOM 702 O O . GLN A 1 91 ? 11.840 -2.861 -9.685 1.00 94.06 91 GLN A O 1
ATOM 707 N N . LEU A 1 92 ? 13.225 -3.604 -8.093 1.00 95.44 92 LEU A N 1
ATOM 708 C CA . LEU A 1 92 ? 12.177 -3.849 -7.116 1.00 95.44 92 LEU A CA 1
ATOM 709 C C . LEU A 1 92 ? 12.127 -2.699 -6.113 1.00 95.44 92 LEU A C 1
ATOM 711 O O . LEU A 1 92 ? 13.063 -2.489 -5.345 1.00 95.44 92 LEU A O 1
ATOM 715 N N . LEU A 1 93 ? 11.004 -1.994 -6.091 1.00 97.06 93 LEU A N 1
ATOM 716 C CA . LEU A 1 93 ? 10.664 -1.035 -5.054 1.00 97.06 93 LEU A CA 1
ATOM 717 C C . LEU A 1 93 ? 9.840 -1.745 -3.979 1.00 97.06 93 LEU A C 1
ATOM 719 O O . LEU A 1 93 ? 8.649 -2.010 -4.153 1.00 97.06 93 LEU A O 1
ATOM 723 N N . THR A 1 94 ? 10.480 -2.078 -2.866 1.00 98.00 94 THR A N 1
ATOM 724 C CA . THR A 1 94 ? 9.788 -2.583 -1.676 1.00 98.00 94 THR A CA 1
ATOM 725 C C . THR A 1 94 ? 9.247 -1.417 -0.849 1.00 98.00 94 THR A C 1
ATOM 727 O O . THR A 1 94 ? 9.733 -0.294 -1.002 1.00 98.00 94 THR A O 1
ATOM 730 N N . PRO A 1 95 ? 8.314 -1.656 0.090 1.00 98.44 95 PRO A N 1
ATOM 731 C CA . PRO A 1 95 ? 8.098 -0.710 1.175 1.00 98.44 95 PRO A CA 1
ATOM 732 C C . PRO A 1 95 ? 9.416 -0.388 1.899 1.00 98.44 95 PRO A C 1
ATOM 734 O O . PRO A 1 95 ? 10.369 -1.177 1.853 1.00 98.44 95 PRO A O 1
ATOM 737 N N . ILE A 1 96 ? 9.462 0.754 2.584 1.00 98.44 96 ILE A N 1
ATOM 738 C CA . ILE A 1 96 ? 10.612 1.179 3.389 1.00 98.44 96 ILE A CA 1
ATOM 739 C C . ILE A 1 96 ? 11.063 0.098 4.377 1.00 98.44 96 ILE A C 1
ATOM 741 O O . ILE A 1 96 ? 10.278 -0.735 4.842 1.00 98.44 96 ILE A O 1
ATOM 745 N N . SER A 1 97 ? 12.345 0.149 4.742 1.00 97.94 97 SER A N 1
ATOM 746 C CA . SER A 1 97 ? 12.976 -0.861 5.591 1.00 97.94 97 SER A CA 1
ATOM 747 C C . SER A 1 97 ? 12.278 -1.053 6.932 1.00 97.94 97 SER A C 1
ATOM 749 O O . SER A 1 97 ? 12.210 -2.186 7.387 1.00 97.94 97 SER A O 1
ATOM 751 N N . ASP A 1 98 ? 11.738 0.002 7.552 1.00 98.31 98 ASP A N 1
ATOM 752 C CA . ASP A 1 98 ? 11.028 -0.112 8.831 1.00 98.31 98 ASP A CA 1
ATOM 753 C C . ASP A 1 98 ? 9.771 -0.994 8.710 1.00 98.31 98 ASP A C 1
ATOM 755 O O . ASP A 1 98 ? 9.525 -1.841 9.567 1.00 98.31 98 ASP A O 1
ATOM 759 N N . ILE A 1 99 ? 9.021 -0.877 7.606 1.00 98.31 99 ILE A N 1
ATOM 760 C CA . ILE A 1 99 ? 7.839 -1.712 7.330 1.00 98.31 99 ILE A CA 1
ATOM 761 C C . ILE A 1 99 ? 8.254 -3.170 7.095 1.00 98.31 99 ILE A C 1
ATOM 763 O O . ILE A 1 99 ? 7.669 -4.089 7.675 1.00 98.31 99 ILE A O 1
ATOM 767 N N . VAL A 1 100 ? 9.277 -3.386 6.261 1.00 97.50 100 VAL A N 1
ATOM 768 C CA . VAL A 1 100 ? 9.753 -4.733 5.906 1.00 97.50 100 VAL A CA 1
ATOM 769 C C . VAL A 1 100 ? 10.379 -5.437 7.113 1.00 97.50 100 VAL A C 1
ATOM 771 O O . VAL A 1 100 ? 10.101 -6.611 7.350 1.00 97.50 100 VAL A O 1
ATOM 774 N N . ALA A 1 101 ? 11.189 -4.731 7.905 1.00 96.94 101 ALA A N 1
ATOM 775 C CA . ALA A 1 101 ? 11.850 -5.275 9.091 1.00 96.94 101 ALA A CA 1
ATOM 776 C C . ALA A 1 101 ? 10.853 -5.666 10.191 1.00 96.94 101 ALA A C 1
ATOM 778 O O . ALA A 1 101 ? 11.089 -6.637 10.907 1.00 96.94 101 ALA A O 1
ATOM 779 N N . ASN A 1 102 ? 9.721 -4.963 10.282 1.00 95.69 102 ASN A N 1
ATOM 780 C CA . ASN A 1 102 ? 8.622 -5.314 11.179 1.00 95.69 102 ASN A CA 1
ATOM 781 C C . ASN A 1 102 ? 7.776 -6.501 10.679 1.00 95.69 102 ASN A C 1
ATOM 783 O O . ASN A 1 102 ? 6.845 -6.920 11.363 1.00 95.69 102 ASN A O 1
ATOM 787 N N . GLY A 1 103 ? 8.079 -7.054 9.500 1.00 94.69 103 GLY A N 1
ATOM 788 C CA . GLY A 1 103 ? 7.416 -8.243 8.967 1.00 94.69 103 GLY A CA 1
ATOM 789 C C . GLY A 1 103 ? 6.017 -7.991 8.402 1.00 94.69 103 GLY A C 1
ATOM 790 O O . GLY A 1 103 ? 5.275 -8.950 8.198 1.00 94.69 103 GLY A O 1
ATOM 791 N N . SER A 1 104 ? 5.644 -6.732 8.137 1.00 96.06 104 SER A N 1
ATOM 792 C CA . SER A 1 104 ? 4.354 -6.440 7.503 1.00 96.06 104 SER A CA 1
ATOM 793 C C . SER A 1 104 ? 4.321 -7.014 6.079 1.00 96.06 104 SER A C 1
ATOM 795 O O . SER A 1 104 ? 5.265 -6.791 5.310 1.00 96.06 104 SER A O 1
ATOM 797 N N . PRO A 1 105 ? 3.260 -7.748 5.695 1.00 96.62 105 PRO A N 1
ATOM 798 C CA . PRO A 1 105 ? 3.133 -8.268 4.343 1.00 96.62 105 PRO A CA 1
ATOM 799 C C . PRO A 1 105 ? 3.012 -7.131 3.326 1.00 96.62 105 PRO A C 1
ATOM 801 O O . PRO A 1 105 ? 2.512 -6.041 3.608 1.00 96.62 105 PRO A O 1
ATOM 804 N N . TRP A 1 106 ? 3.439 -7.400 2.100 1.00 97.75 106 TRP A N 1
ATOM 805 C CA . TRP A 1 106 ? 3.293 -6.471 0.989 1.00 97.75 106 TRP A CA 1
ATOM 806 C C . TRP A 1 106 ? 3.155 -7.231 -0.328 1.00 97.75 106 TRP A C 1
ATOM 808 O O . TRP A 1 106 ? 3.474 -8.419 -0.416 1.00 97.75 106 TRP A O 1
ATOM 818 N N . GLY A 1 107 ? 2.646 -6.549 -1.346 1.00 97.56 107 GLY A N 1
ATOM 819 C CA . GLY A 1 107 ? 2.542 -7.070 -2.705 1.00 97.56 107 GLY A CA 1
ATOM 820 C C . GLY A 1 107 ? 2.646 -5.948 -3.726 1.00 97.56 107 GLY A C 1
ATOM 821 O O . GLY A 1 107 ? 2.581 -4.771 -3.378 1.00 97.56 107 GLY A O 1
ATOM 822 N N . ILE A 1 108 ? 2.842 -6.302 -4.991 1.00 97.06 108 ILE A N 1
ATOM 823 C CA . ILE A 1 108 ? 3.119 -5.311 -6.033 1.00 97.06 108 ILE A CA 1
ATOM 824 C C . ILE A 1 108 ? 1.850 -4.708 -6.647 1.00 97.06 108 ILE A C 1
ATOM 826 O O . ILE A 1 108 ? 0.832 -5.388 -6.783 1.00 97.06 108 ILE A O 1
ATOM 830 N N . VAL A 1 109 ? 1.919 -3.445 -7.066 1.00 95.50 109 VAL A N 1
ATOM 831 C CA . VAL A 1 109 ? 0.797 -2.709 -7.692 1.00 95.50 109 VAL A CA 1
ATOM 832 C C . VAL A 1 109 ? 1.016 -2.439 -9.184 1.00 95.50 109 VAL A C 1
ATOM 834 O O . VAL A 1 109 ? 0.547 -1.459 -9.758 1.00 95.50 109 VAL A O 1
ATOM 837 N N . ASN A 1 110 ? 1.763 -3.326 -9.839 1.00 93.19 110 ASN A N 1
ATOM 838 C CA . ASN A 1 110 ? 2.064 -3.241 -11.261 1.00 93.19 110 ASN A CA 1
ATOM 839 C C . ASN A 1 110 ? 0.803 -3.264 -12.130 1.00 93.19 110 ASN A C 1
ATOM 841 O O . ASN A 1 110 ? -0.079 -4.107 -11.965 1.00 93.19 110 ASN A O 1
ATOM 845 N N . MET A 1 111 ? 0.767 -2.367 -13.113 1.00 86.69 111 MET A N 1
ATOM 846 C CA . MET A 1 111 ? -0.251 -2.352 -14.154 1.00 86.69 111 MET A CA 1
ATOM 847 C C . MET A 1 111 ? 0.424 -2.305 -15.515 1.00 86.69 111 MET A C 1
ATOM 849 O O . MET A 1 111 ? 1.237 -1.422 -15.782 1.00 86.69 111 MET A O 1
ATOM 853 N N . ASN A 1 112 ? 0.038 -3.237 -16.378 1.00 83.62 112 ASN A N 1
ATOM 854 C CA . ASN A 1 112 ? 0.492 -3.289 -17.757 1.00 83.62 112 ASN A CA 1
ATOM 855 C C . ASN A 1 112 ? -0.664 -2.845 -18.656 1.00 83.62 112 ASN A C 1
ATOM 857 O O . ASN A 1 112 ? -1.762 -3.404 -18.595 1.00 83.62 112 ASN A O 1
ATOM 861 N N . SER A 1 113 ? -0.427 -1.822 -19.469 1.00 85.62 113 SER A N 1
ATOM 862 C CA . SER A 1 113 ? -1.376 -1.385 -20.487 1.00 85.62 113 SER A CA 1
ATOM 863 C C . SER A 1 113 ? -1.202 -2.197 -21.771 1.00 85.62 113 SER A C 1
ATOM 865 O O . SER A 1 113 ? -0.079 -2.533 -22.150 1.00 85.62 113 SER A O 1
ATOM 867 N N . ASP A 1 114 ? -2.300 -2.469 -22.471 1.00 87.94 114 ASP A N 1
ATOM 868 C CA . ASP A 1 114 ? -2.258 -3.007 -23.830 1.00 87.94 114 ASP A CA 1
ATOM 869 C C . ASP A 1 114 ? -1.665 -1.967 -24.807 1.00 87.94 114 ASP A C 1
ATOM 871 O O . ASP A 1 114 ? -1.435 -0.806 -24.459 1.00 87.94 114 ASP A O 1
ATOM 875 N N . SER A 1 115 ? -1.438 -2.360 -26.064 1.00 89.69 115 SER A N 1
ATOM 876 C CA . SER A 1 115 ? -0.839 -1.501 -27.102 1.00 89.69 115 SER A CA 1
ATOM 877 C C . SER A 1 115 ? -1.621 -0.216 -27.409 1.00 89.69 115 SER A C 1
ATOM 879 O O . SER A 1 115 ? -1.102 0.673 -28.075 1.00 89.69 115 SER A O 1
ATOM 881 N N . ASP A 1 116 ? -2.876 -0.129 -26.968 1.00 91.44 116 ASP A N 1
ATOM 882 C CA . ASP A 1 116 ? -3.748 1.041 -27.085 1.00 91.44 116 ASP A CA 1
ATOM 883 C C . ASP A 1 116 ? -3.848 1.855 -25.779 1.00 91.44 116 ASP A C 1
ATOM 885 O O . ASP A 1 116 ? -4.739 2.690 -25.637 1.00 91.44 116 ASP A O 1
ATOM 889 N N . ASN A 1 117 ? -2.933 1.622 -24.831 1.00 87.12 117 ASN A N 1
ATOM 890 C CA . ASN A 1 117 ? -2.855 2.232 -23.499 1.00 87.12 117 ASN A CA 1
ATOM 891 C C . ASN A 1 117 ? -4.023 1.913 -22.551 1.00 87.12 117 ASN A C 1
ATOM 893 O O . ASN A 1 117 ? -4.065 2.437 -21.437 1.00 87.12 117 ASN A O 1
ATOM 897 N N . ALA A 1 118 ? -4.955 1.040 -22.934 1.00 92.38 118 ALA A N 1
ATOM 898 C CA . ALA A 1 118 ? -6.004 0.599 -22.027 1.00 92.38 118 ALA A CA 1
ATOM 899 C C . ALA A 1 118 ? -5.514 -0.544 -21.126 1.00 92.38 118 ALA A C 1
ATOM 901 O O . ALA A 1 118 ? -4.798 -1.448 -21.555 1.00 92.38 118 ALA A O 1
ATOM 902 N N . ILE A 1 119 ? -5.932 -0.520 -19.860 1.00 88.88 119 ILE A N 1
ATOM 903 C CA . ILE A 1 119 ? -5.629 -1.573 -18.886 1.00 88.88 119 ILE A CA 1
ATOM 904 C C . ILE A 1 119 ? -6.809 -2.536 -18.861 1.00 88.88 119 ILE A C 1
ATOM 906 O O . ILE A 1 119 ? -7.922 -2.160 -18.495 1.00 88.88 119 ILE A O 1
ATOM 910 N N . ARG A 1 120 ? -6.575 -3.785 -19.268 1.00 89.62 120 ARG A N 1
ATOM 911 C CA . ARG A 1 120 ? -7.621 -4.826 -19.323 1.00 89.62 120 ARG A CA 1
ATOM 912 C C . ARG A 1 120 ? -7.332 -6.035 -18.451 1.00 89.62 120 ARG A C 1
ATOM 914 O O . ARG A 1 120 ? -8.195 -6.894 -18.286 1.00 89.62 120 ARG A O 1
ATOM 921 N N . LYS A 1 121 ? -6.114 -6.134 -17.927 1.00 86.94 121 LYS A N 1
ATOM 922 C CA . LYS A 1 121 ? -5.645 -7.279 -17.155 1.00 86.94 121 LYS A CA 1
ATOM 923 C C . LYS A 1 121 ? -5.027 -6.786 -15.865 1.00 86.94 121 LYS A C 1
ATOM 925 O O . LYS A 1 121 ? -4.290 -5.806 -15.859 1.00 86.94 121 LYS A O 1
ATOM 930 N N . TYR A 1 122 ? -5.314 -7.514 -14.799 1.00 86.19 122 TYR A N 1
ATOM 931 C CA . TYR A 1 122 ? -4.635 -7.359 -13.528 1.00 86.19 122 TYR A CA 1
ATOM 932 C C . TYR A 1 122 ? -3.620 -8.495 -13.394 1.00 86.19 122 TYR A C 1
ATOM 934 O O . TYR A 1 122 ? -4.008 -9.668 -13.377 1.00 86.19 122 TYR A O 1
ATOM 942 N N . SER A 1 123 ? -2.327 -8.167 -13.368 1.00 88.94 123 SER A N 1
ATOM 943 C CA . SER A 1 123 ? -1.267 -9.159 -13.168 1.00 88.94 123 SER A CA 1
ATOM 944 C C . SER A 1 123 ? -1.413 -9.797 -11.781 1.00 88.94 123 SER A C 1
ATOM 946 O O . SER A 1 123 ? -1.588 -9.107 -10.777 1.00 88.94 123 SER A O 1
ATOM 948 N N . LEU A 1 124 ? -1.330 -11.128 -11.697 1.00 93.81 124 LEU A N 1
ATOM 949 C CA . LEU A 1 124 ? -1.297 -11.830 -10.403 1.00 93.81 124 LEU A CA 1
ATOM 950 C C . LEU A 1 124 ? 0.100 -11.809 -9.774 1.00 93.81 124 LEU A C 1
ATOM 952 O O . LEU A 1 124 ? 0.236 -11.927 -8.557 1.00 93.81 124 LEU A O 1
ATOM 956 N N . PHE A 1 125 ? 1.129 -11.689 -10.607 1.00 95.06 125 PHE A N 1
ATOM 957 C CA . PHE A 1 125 ? 2.519 -11.537 -10.213 1.00 95.06 125 PHE A CA 1
ATOM 958 C C . PHE A 1 125 ? 3.313 -10.906 -11.360 1.00 95.06 125 PHE A C 1
ATOM 960 O O . PHE A 1 125 ? 2.898 -10.993 -12.516 1.00 95.06 125 PHE A O 1
ATOM 967 N N . GLU A 1 126 ? 4.463 -10.336 -11.031 1.00 93.56 126 GLU A N 1
ATOM 968 C CA . GLU A 1 126 ? 5.535 -10.018 -11.973 1.00 93.56 126 GLU A CA 1
ATOM 969 C C . GLU A 1 126 ? 6.713 -10.956 -11.689 1.00 93.56 126 GLU A C 1
ATOM 971 O O . GLU A 1 126 ? 6.881 -11.439 -10.563 1.00 93.56 126 GLU A O 1
ATOM 976 N N . GLU A 1 127 ? 7.505 -11.253 -12.711 1.00 92.00 127 GLU A N 1
ATOM 977 C CA . GLU A 1 127 ? 8.688 -12.102 -12.593 1.00 92.00 127 GLU A CA 1
ATOM 978 C C . GLU A 1 127 ? 9.942 -11.249 -12.783 1.00 92.00 127 GLU A C 1
ATOM 980 O O . GLU A 1 127 ? 10.050 -10.537 -13.775 1.00 92.00 127 GLU A O 1
ATOM 985 N N . MET A 1 128 ? 10.869 -11.311 -11.828 1.00 90.94 128 MET A N 1
ATOM 986 C CA . MET A 1 128 ? 12.149 -10.599 -11.862 1.00 90.94 128 MET A CA 1
ATOM 987 C C . MET A 1 128 ? 13.215 -11.505 -11.242 1.00 90.94 128 MET A C 1
ATOM 989 O O . MET A 1 128 ? 12.982 -12.080 -10.179 1.00 90.94 128 MET A O 1
ATOM 993 N N . ASP A 1 129 ? 14.353 -11.690 -11.916 1.00 89.06 129 ASP A N 1
ATOM 994 C CA . ASP A 1 129 ? 15.440 -12.590 -11.487 1.00 89.06 12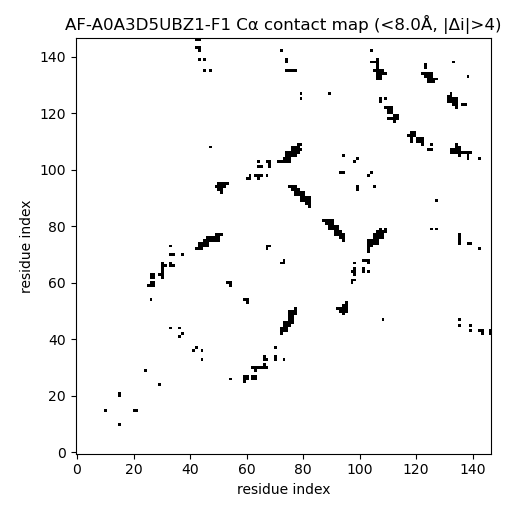9 ASP A CA 1
ATOM 995 C C . ASP A 1 129 ? 14.965 -14.008 -11.099 1.00 89.06 129 ASP A C 1
ATOM 997 O O . ASP A 1 129 ? 15.385 -14.586 -10.090 1.00 89.06 129 ASP A O 1
ATOM 1001 N N . ASN A 1 130 ? 14.048 -14.577 -11.896 1.00 89.88 130 ASN A N 1
ATOM 1002 C CA . ASN A 1 130 ? 13.431 -15.893 -11.663 1.00 89.88 130 ASN A CA 1
ATOM 1003 C C . ASN A 1 130 ? 12.685 -15.997 -10.307 1.00 89.88 130 ASN A C 1
ATOM 1005 O O . ASN A 1 130 ? 12.441 -17.095 -9.800 1.00 89.88 130 ASN A O 1
ATOM 1009 N N . HIS A 1 131 ? 12.318 -14.856 -9.711 1.00 93.50 131 HIS A N 1
ATOM 1010 C CA . HIS A 1 131 ? 11.440 -14.735 -8.549 1.00 93.50 131 HIS A CA 1
ATOM 1011 C C . HIS A 1 131 ? 10.096 -14.131 -8.945 1.00 93.50 131 HIS A C 1
ATOM 1013 O O . HIS A 1 131 ? 10.026 -13.158 -9.693 1.00 93.50 131 HIS A O 1
ATOM 1019 N N . LYS A 1 132 ? 9.016 -14.694 -8.393 1.00 95.31 132 LYS A N 1
ATOM 1020 C CA . LYS A 1 132 ? 7.662 -14.160 -8.557 1.00 95.31 132 LYS A CA 1
ATOM 1021 C C . LYS A 1 132 ? 7.323 -13.219 -7.414 1.00 95.31 132 LYS A C 1
ATOM 1023 O O . LYS A 1 132 ? 7.296 -13.638 -6.258 1.00 95.31 132 LYS A O 1
ATOM 1028 N N . TYR A 1 133 ? 6.981 -11.988 -7.761 1.00 96.12 133 TYR A N 1
ATOM 1029 C CA . TYR A 1 133 ? 6.454 -10.989 -6.843 1.00 96.12 133 TYR A CA 1
ATOM 1030 C C . TYR A 1 133 ? 4.948 -10.894 -7.051 1.00 96.12 133 TYR A C 1
ATOM 1032 O O . TYR A 1 133 ? 4.490 -10.481 -8.112 1.00 96.12 133 TYR A O 1
ATOM 1040 N N . TYR A 1 134 ? 4.169 -11.336 -6.067 1.00 96.94 134 TYR A N 1
ATOM 1041 C CA . TYR A 1 134 ? 2.711 -11.393 -6.172 1.00 96.94 134 TYR A CA 1
ATOM 1042 C C . TYR A 1 134 ? 2.071 -10.018 -6.005 1.00 96.94 134 TYR A C 1
ATOM 1044 O O . TYR A 1 134 ? 2.551 -9.189 -5.229 1.00 96.94 134 TYR A O 1
ATOM 1052 N N . SER A 1 135 ? 0.969 -9.784 -6.717 1.00 96.94 135 SER A N 1
ATOM 1053 C CA . SER A 1 135 ? 0.254 -8.515 -6.633 1.00 96.94 135 SER A CA 1
ATOM 1054 C C . SER A 1 135 ? -0.350 -8.278 -5.253 1.00 96.94 135 SER A C 1
ATOM 1056 O O . SER A 1 135 ? -0.612 -9.220 -4.499 1.00 96.94 135 SER A O 1
ATOM 1058 N N . ILE A 1 136 ? -0.604 -7.012 -4.922 1.00 96.69 136 ILE A N 1
ATOM 1059 C CA . ILE A 1 136 ? -1.181 -6.625 -3.631 1.00 96.69 136 ILE A CA 1
ATOM 1060 C C . ILE A 1 136 ? -2.519 -7.330 -3.366 1.00 96.69 136 ILE A C 1
ATOM 1062 O O . ILE A 1 136 ? -2.797 -7.713 -2.235 1.00 96.69 136 ILE A O 1
ATOM 1066 N N . GLY A 1 137 ? -3.311 -7.602 -4.411 1.00 94.62 137 GLY A N 1
ATOM 1067 C CA . GLY A 1 137 ? -4.550 -8.374 -4.293 1.00 94.62 137 GLY A CA 1
ATOM 1068 C C . GLY A 1 137 ? -4.316 -9.835 -3.891 1.00 94.62 137 GLY A C 1
ATOM 1069 O O . GLY A 1 137 ? -5.042 -10.370 -3.053 1.00 94.62 137 GLY A O 1
ATOM 1070 N N . VAL A 1 138 ? -3.277 -10.480 -4.432 1.00 95.56 138 VAL A N 1
ATOM 1071 C CA . VAL A 1 138 ? -2.895 -11.847 -4.038 1.00 95.56 138 VAL A CA 1
ATOM 1072 C C . VAL A 1 138 ? -2.329 -11.861 -2.617 1.00 95.56 138 VAL A C 1
ATOM 1074 O O . VAL A 1 138 ? -2.695 -12.736 -1.832 1.00 95.56 138 VAL A O 1
ATOM 1077 N N . ALA A 1 139 ? -1.501 -10.875 -2.256 1.00 95.44 139 ALA A N 1
ATOM 1078 C CA . ALA A 1 139 ? -1.001 -10.712 -0.892 1.00 95.44 139 ALA A CA 1
ATOM 1079 C C . ALA A 1 139 ? -2.151 -10.486 0.105 1.00 95.44 139 ALA A C 1
ATOM 1081 O O . ALA A 1 139 ? -2.213 -11.152 1.137 1.00 95.44 139 ALA A O 1
ATOM 1082 N N . GLY A 1 140 ? -3.113 -9.625 -0.230 1.00 94.56 140 GLY A N 1
ATOM 1083 C CA . GLY A 1 140 ? -4.323 -9.400 0.560 1.00 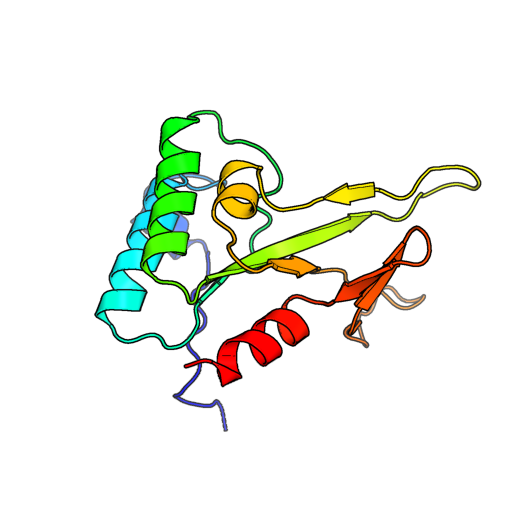94.56 140 GLY A CA 1
ATOM 1084 C C . GLY A 1 140 ? -5.138 -10.677 0.756 1.00 94.56 140 GLY A C 1
ATOM 1085 O O . GLY A 1 140 ? -5.486 -11.013 1.883 1.00 94.56 140 GLY A O 1
ATOM 1086 N N . LEU A 1 141 ? -5.373 -11.448 -0.310 1.00 93.00 141 LEU A N 1
ATOM 1087 C CA . LEU A 1 141 ? -6.097 -12.722 -0.231 1.00 93.00 141 LEU A CA 1
ATOM 1088 C C . LEU A 1 141 ? -5.365 -13.782 0.607 1.00 93.00 141 LEU A C 1
ATOM 1090 O O . LEU A 1 141 ? -6.004 -14.581 1.290 1.00 93.00 141 LEU A O 1
ATOM 1094 N N . ALA A 1 142 ? -4.034 -13.828 0.541 1.00 91.44 142 ALA A N 1
ATOM 1095 C CA . ALA A 1 142 ? -3.245 -14.755 1.347 1.00 91.44 142 ALA A CA 1
ATOM 1096 C C . ALA A 1 142 ? -3.349 -14.429 2.847 1.00 91.44 142 ALA A C 1
ATOM 1098 O O . ALA A 1 142 ? -3.435 -15.345 3.663 1.00 91.44 142 ALA A O 1
ATOM 1099 N N . ASN A 1 143 ? -3.402 -13.139 3.192 1.00 88.75 143 ASN A N 1
ATOM 1100 C CA . ASN A 1 143 ? -3.478 -12.667 4.575 1.00 88.75 143 ASN A CA 1
ATOM 1101 C C . ASN A 1 143 ? -4.915 -12.590 5.118 1.00 88.75 143 ASN A C 1
ATOM 1103 O O . ASN A 1 143 ? -5.106 -12.716 6.322 1.00 88.75 143 ASN A O 1
ATOM 1107 N N . SER A 1 144 ? -5.941 -12.481 4.267 1.00 80.81 144 SER A N 1
ATOM 1108 C CA . SER A 1 144 ? -7.346 -12.495 4.708 1.00 80.81 144 SER A CA 1
ATOM 1109 C C . SER A 1 144 ? -7.798 -13.840 5.278 1.00 80.81 144 SER A C 1
ATOM 1111 O O . SER A 1 144 ? -8.791 -13.903 5.988 1.00 80.81 144 SER A O 1
ATOM 1113 N N . ARG A 1 145 ? -7.085 -14.930 4.970 1.00 62.91 145 ARG A N 1
ATOM 1114 C CA . ARG A 1 145 ? -7.384 -16.281 5.478 1.00 62.91 145 ARG A CA 1
ATOM 1115 C C . ARG A 1 145 ? -6.848 -16.541 6.884 1.00 62.91 145 ARG A C 1
ATOM 1117 O O . ARG A 1 145 ? -7.134 -17.598 7.441 1.00 62.91 145 ARG A O 1
ATOM 1124 N N . LEU A 1 146 ? -6.041 -15.627 7.417 1.00 60.78 146 LEU A N 1
ATOM 1125 C CA . LEU A 1 146 ? -5.443 -15.743 8.745 1.00 60.78 146 LEU A CA 1
ATOM 1126 C C . LEU A 1 146 ? -6.320 -15.111 9.841 1.00 60.78 146 LEU A C 1
ATOM 1128 O O . LEU A 1 146 ? -6.028 -15.332 11.016 1.00 60.78 146 LEU A O 1
ATOM 1132 N N . TYR A 1 147 ? -7.390 -14.386 9.471 1.00 53.09 147 TYR A N 1
ATOM 1133 C CA . TYR A 1 147 ? -8.207 -13.556 10.368 1.00 53.09 147 TYR A CA 1
ATOM 1134 C C . TYR A 1 147 ? -9.718 -13.713 10.149 1.00 53.09 147 TYR A C 1
ATOM 1136 O O . TYR A 1 147 ? -10.165 -13.779 8.981 1.00 53.09 147 TYR A O 1
#

Sequence (147 aa):
QISEDIVIIAIDDESFSALNTTWPFPRDYHAKLIENLSEAGAKLIIFDIEFTENSRYPESDKLLANAAAASNNVVFAGKVLHGKAHGDPDQLLTPISDIVANGSPWGIVNMNSDSDNAIRKYSLFEEMDNHKYYSIGVAGLANSRLY